Protein AF-A0A6J4U6I6-F1 (afdb_monomer_lite)

InterPro domains:
  IPR013321 Arc-type ribbon-helix-helix [G3DSA:1.10.1220.10] (2-82)

Structure (mmCIF, N/CA/C/O backbone):
data_AF-A0A6J4U6I6-F1
#
_entry.id   AF-A0A6J4U6I6-F1
#
loop_
_atom_site.group_PDB
_atom_site.id
_atom_site.type_symbol
_atom_site.label_atom_id
_atom_site.label_alt_id
_atom_site.label_comp_id
_atom_site.label_asym_id
_atom_site.label_entity_id
_atom_site.label_seq_id
_atom_site.pdbx_PDB_ins_code
_atom_site.Cartn_x
_atom_site.Cartn_y
_atom_site.Cartn_z
_atom_site.occupancy
_atom_site.B_iso_or_equiv
_atom_site.auth_seq_id
_atom_site.auth_comp_id
_atom_site.auth_asym_id
_atom_site.auth_atom_id
_atom_site.pdbx_PDB_model_num
ATOM 1 N N . MET A 1 1 ? -10.375 32.769 -1.063 1.00 47.41 1 MET A N 1
ATOM 2 C CA . M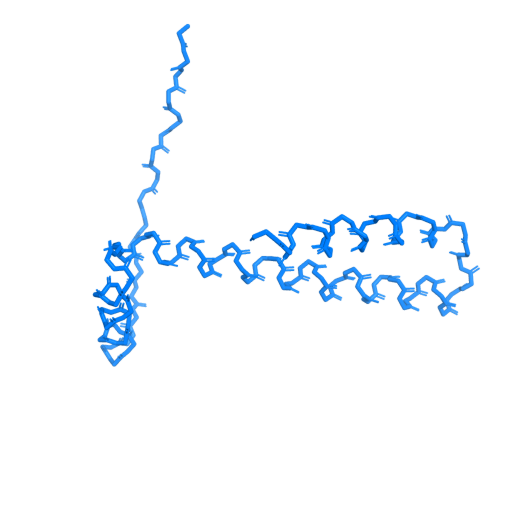ET A 1 1 ? -11.001 31.789 -0.148 1.00 47.41 1 MET A CA 1
ATOM 3 C C . MET A 1 1 ? -10.818 30.413 -0.770 1.00 47.41 1 MET A C 1
ATOM 5 O O . MET A 1 1 ? -11.393 30.171 -1.821 1.00 47.41 1 MET A O 1
ATOM 9 N N . ALA A 1 2 ? -9.939 29.568 -0.226 1.00 44.78 2 ALA A N 1
ATOM 10 C CA . ALA A 1 2 ? -9.700 28.234 -0.778 1.00 44.78 2 ALA A CA 1
ATOM 11 C C . ALA A 1 2 ? -10.875 27.316 -0.404 1.00 44.78 2 ALA A C 1
ATOM 13 O O . ALA A 1 2 ? -11.116 27.065 0.775 1.00 44.78 2 ALA A O 1
ATOM 14 N N . SER A 1 3 ? -11.639 26.870 -1.402 1.00 55.06 3 SER A N 1
ATOM 15 C CA . SER A 1 3 ? -12.669 25.846 -1.226 1.00 55.06 3 SER A CA 1
ATOM 16 C C . SER A 1 3 ? -11.964 24.523 -0.934 1.00 55.06 3 SER A C 1
ATOM 18 O O . SER A 1 3 ? -11.229 24.012 -1.779 1.00 55.06 3 SER A O 1
ATOM 20 N N . ALA A 1 4 ? -12.112 24.002 0.284 1.00 58.12 4 ALA A N 1
ATOM 21 C CA . ALA A 1 4 ? -11.605 22.679 0.620 1.00 58.12 4 ALA A CA 1
ATOM 22 C C . ALA A 1 4 ? -12.322 21.652 -0.270 1.00 58.12 4 ALA A C 1
ATOM 24 O O . ALA A 1 4 ? -13.550 21.556 -0.240 1.00 58.12 4 ALA A O 1
ATOM 25 N N . ALA A 1 5 ? -11.560 20.920 -1.087 1.00 57.44 5 ALA A N 1
ATOM 26 C CA . ALA A 1 5 ? -12.103 19.899 -1.974 1.00 57.44 5 ALA A CA 1
ATOM 27 C C . ALA A 1 5 ? -12.974 18.897 -1.183 1.00 57.44 5 ALA A C 1
ATOM 29 O O . ALA A 1 5 ? -12.634 18.552 -0.045 1.00 57.44 5 ALA A O 1
ATOM 30 N N . PRO A 1 6 ? -14.096 18.421 -1.752 1.00 60.78 6 PRO A N 1
ATOM 31 C CA . PRO A 1 6 ? -15.022 17.550 -1.038 1.00 60.78 6 PRO A CA 1
ATOM 32 C C . PRO A 1 6 ? -14.337 16.239 -0.638 1.00 60.78 6 PRO A C 1
ATOM 34 O O . PRO A 1 6 ? -13.804 15.517 -1.483 1.00 60.78 6 PRO A O 1
ATOM 37 N N . ARG A 1 7 ? -14.380 15.912 0.659 1.00 70.62 7 ARG A N 1
ATOM 38 C CA . ARG A 1 7 ? -13.910 14.621 1.177 1.00 70.62 7 ARG A CA 1
ATOM 39 C C . ARG A 1 7 ? -14.835 13.522 0.660 1.00 70.62 7 ARG A C 1
ATOM 41 O O . ARG A 1 7 ? -15.986 13.430 1.078 1.00 70.62 7 ARG A O 1
ATOM 48 N N . ARG A 1 8 ? -14.339 12.708 -0.274 1.00 79.44 8 ARG A N 1
ATOM 49 C CA . ARG A 1 8 ? -15.036 11.505 -0.738 1.00 79.44 8 ARG A CA 1
ATOM 50 C C . ARG A 1 8 ? -14.773 10.373 0.247 1.00 79.44 8 ARG A C 1
ATOM 52 O O . ARG A 1 8 ? -13.621 10.028 0.490 1.00 79.44 8 ARG A O 1
ATOM 59 N N . THR A 1 9 ? -15.845 9.805 0.785 1.00 85.50 9 THR A N 1
ATOM 60 C CA . THR A 1 9 ? -15.797 8.603 1.621 1.00 85.50 9 THR A CA 1
ATOM 61 C C . THR A 1 9 ? -16.234 7.412 0.786 1.00 85.50 9 THR A C 1
ATOM 63 O O . THR A 1 9 ? -17.245 7.484 0.086 1.00 85.50 9 THR A O 1
ATOM 66 N N . TRP A 1 10 ? -15.481 6.320 0.868 1.00 86.44 10 TRP A N 1
ATOM 67 C CA . TRP A 1 10 ? -15.822 5.049 0.240 1.00 86.44 10 TRP A CA 1
ATOM 68 C C . TRP A 1 10 ? -15.996 3.977 1.308 1.00 86.44 10 TRP A C 1
ATOM 70 O O . TRP A 1 10 ? -15.279 3.965 2.307 1.00 86.44 10 TRP A O 1
ATOM 80 N N . THR A 1 11 ? -16.946 3.076 1.083 1.00 90.75 11 THR A N 1
ATOM 81 C CA . THR A 1 11 ? -17.145 1.882 1.904 1.00 90.75 11 THR A CA 1
ATOM 82 C C . THR A 1 11 ? -16.692 0.680 1.096 1.00 90.75 11 THR A C 1
ATOM 84 O O . THR A 1 11 ? -17.088 0.527 -0.057 1.00 90.75 11 THR A O 1
ATOM 87 N N . ILE A 1 12 ? -15.859 -0.158 1.703 1.00 87.19 12 ILE A N 1
ATOM 88 C CA . ILE A 1 12 ? -15.363 -1.393 1.102 1.00 87.19 12 ILE A CA 1
ATOM 89 C C . ILE A 1 12 ? -15.731 -2.568 2.001 1.00 87.19 12 ILE A C 1
ATOM 91 O O . ILE A 1 12 ? -15.755 -2.438 3.226 1.00 87.19 12 ILE A O 1
ATOM 95 N N . SER A 1 13 ? -16.018 -3.709 1.387 1.00 92.81 13 SER A N 1
ATOM 96 C CA . SER A 1 13 ? -16.212 -4.972 2.093 1.00 92.81 13 SER A CA 1
ATOM 97 C C . SER A 1 13 ? -14.923 -5.776 2.015 1.00 92.81 13 SER A C 1
ATOM 99 O O . SER A 1 13 ? -14.382 -5.969 0.929 1.00 92.81 13 SER A O 1
ATOM 101 N N . ILE A 1 14 ? -14.446 -6.234 3.167 1.00 91.94 14 ILE A N 1
ATOM 102 C CA . ILE A 1 14 ? -13.261 -7.083 3.301 1.00 91.94 14 ILE A CA 1
ATOM 103 C C . ILE A 1 14 ? -13.602 -8.298 4.176 1.00 91.94 14 ILE A C 1
ATOM 105 O O . ILE A 1 14 ? -14.553 -8.216 4.960 1.00 91.94 14 ILE A O 1
ATOM 109 N N . PRO A 1 15 ? -12.863 -9.414 4.055 1.00 96.94 15 PRO A N 1
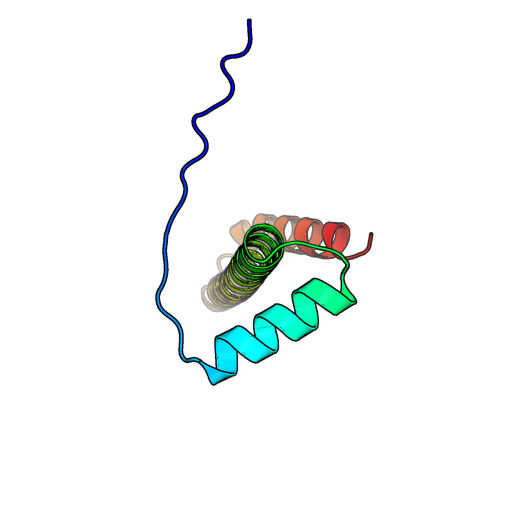ATOM 110 C CA . PRO A 1 15 ? -12.995 -10.548 4.967 1.00 96.94 15 PRO A CA 1
ATOM 111 C C . PRO A 1 15 ? -12.817 -10.126 6.431 1.00 96.94 15 PRO A C 1
ATOM 113 O O . PRO A 1 15 ? -12.048 -9.210 6.724 1.00 96.94 15 PRO A O 1
ATOM 116 N N . ALA A 1 16 ? -13.517 -10.799 7.348 1.00 94.12 16 ALA A N 1
ATOM 117 C CA . ALA A 1 16 ? -13.480 -10.466 8.773 1.00 94.12 16 ALA A CA 1
ATOM 118 C C . ALA A 1 16 ? -12.064 -10.590 9.360 1.00 94.12 16 ALA A C 1
ATOM 120 O O . ALA A 1 16 ? -11.625 -9.690 10.066 1.00 94.12 16 ALA A O 1
ATOM 121 N N . GLU A 1 17 ? -11.331 -11.639 8.981 1.00 94.81 17 GLU A N 1
ATOM 122 C CA . GLU A 1 17 ? -9.936 -11.860 9.390 1.00 94.81 17 GLU A CA 1
ATOM 123 C C . GLU A 1 17 ? -9.047 -10.663 9.014 1.00 94.81 17 GLU A C 1
ATOM 125 O O . GLU A 1 17 ? -8.295 -10.143 9.834 1.00 94.81 17 GLU A O 1
ATOM 130 N N . LEU A 1 18 ? -9.213 -10.144 7.794 1.00 92.88 18 LEU A N 1
ATOM 131 C CA . LEU A 1 18 ? -8.459 -8.985 7.321 1.00 92.88 18 LEU A CA 1
ATOM 132 C C . LEU A 1 18 ? -8.858 -7.697 8.057 1.00 92.88 18 LEU A C 1
ATOM 134 O O . LEU A 1 18 ? -8.022 -6.825 8.286 1.00 92.88 18 LEU A O 1
ATOM 138 N N . ALA A 1 19 ? -10.129 -7.555 8.441 1.00 93.06 19 ALA A N 1
ATOM 139 C CA . ALA A 1 19 ? -10.576 -6.414 9.237 1.00 93.06 19 ALA A CA 1
ATOM 140 C C . ALA A 1 19 ? -9.944 -6.410 10.639 1.00 93.06 19 ALA A C 1
ATOM 142 O O . ALA A 1 19 ? -9.595 -5.340 11.140 1.00 93.06 19 ALA A O 1
ATOM 143 N N . GLU A 1 20 ? -9.764 -7.585 11.247 1.00 94.62 20 GLU A N 1
ATOM 144 C CA . GLU A 1 20 ? -9.088 -7.730 12.540 1.00 94.62 20 GLU A CA 1
ATOM 145 C C . GLU A 1 20 ? -7.597 -7.383 12.451 1.00 94.62 20 GLU A C 1
ATOM 147 O O . GLU A 1 20 ? -7.080 -6.673 13.317 1.00 94.62 20 GLU A O 1
ATOM 152 N N . GLU A 1 21 ? -6.915 -7.808 11.385 1.00 93.12 21 GLU A N 1
ATOM 153 C CA . GLU A 1 21 ? -5.521 -7.426 11.133 1.00 93.12 21 GLU A CA 1
ATOM 154 C C . GLU A 1 21 ? -5.372 -5.907 10.977 1.00 93.12 21 GLU A C 1
ATOM 156 O O . GLU A 1 21 ? -4.550 -5.287 11.659 1.00 93.12 21 GLU A O 1
ATOM 161 N N . VAL A 1 22 ? -6.227 -5.291 10.152 1.00 91.81 22 VAL A N 1
ATOM 162 C CA . VAL A 1 22 ? -6.284 -3.833 9.970 1.00 91.81 22 VAL A CA 1
ATOM 163 C C . VAL A 1 22 ? -6.498 -3.121 11.308 1.00 91.81 22 VAL A C 1
ATOM 165 O O . VAL A 1 22 ? -5.835 -2.122 11.585 1.00 91.81 22 VAL A O 1
ATOM 168 N N . ASP A 1 23 ? -7.377 -3.631 12.171 1.00 93.44 23 ASP A N 1
ATOM 169 C CA . ASP A 1 23 ? -7.593 -3.067 13.506 1.00 93.44 23 ASP A CA 1
ATOM 170 C C . ASP A 1 23 ? -6.375 -3.194 14.420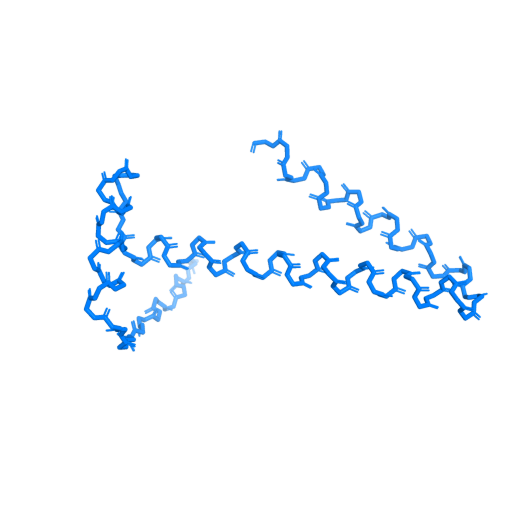 1.00 93.44 23 ASP A C 1
ATOM 172 O O . ASP A 1 23 ? -6.097 -2.282 15.205 1.00 93.44 23 ASP A O 1
ATOM 176 N N . GLY A 1 24 ? -5.643 -4.304 14.331 1.00 92.62 24 GLY A N 1
ATOM 177 C CA . GLY A 1 24 ? -4.381 -4.489 15.040 1.00 92.62 24 GLY A CA 1
ATOM 178 C C . GLY A 1 24 ? -3.360 -3.417 14.660 1.00 92.62 24 GLY A C 1
ATOM 179 O O . GLY A 1 24 ? -2.746 -2.803 15.535 1.00 92.62 24 GLY A O 1
ATOM 180 N N . TRP A 1 25 ? -3.237 -3.128 13.365 1.00 90.88 25 TRP A N 1
ATOM 181 C CA . TRP A 1 25 ? -2.283 -2.149 12.841 1.00 90.88 25 TRP A CA 1
ATOM 182 C C . TRP A 1 25 ? -2.692 -0.721 13.195 1.00 90.88 25 TRP A C 1
ATOM 184 O O . TRP A 1 25 ? -1.874 0.065 13.669 1.00 90.88 25 TRP A O 1
ATOM 194 N N . VAL A 1 26 ? -3.98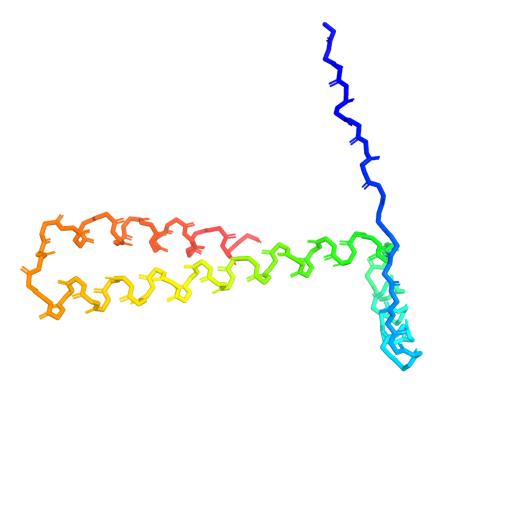5 -0.409 13.082 1.00 93.50 26 VAL A N 1
ATOM 195 C CA . VAL A 1 26 ? -4.551 0.877 13.511 1.00 93.50 26 VAL A CA 1
ATOM 196 C C . VAL A 1 26 ? -4.248 1.163 14.985 1.00 93.50 26 VAL A C 1
ATOM 198 O O . VAL A 1 26 ? -3.903 2.296 15.325 1.00 93.50 26 VAL A O 1
ATOM 201 N N . LYS A 1 27 ? -4.346 0.151 15.858 1.00 91.00 27 LYS A N 1
ATOM 202 C CA . LYS A 1 27 ? -3.991 0.279 17.281 1.00 91.00 27 LYS A CA 1
ATOM 203 C C . LYS A 1 27 ? -2.495 0.502 17.481 1.00 91.00 27 LYS A C 1
ATOM 205 O O . LYS A 1 27 ? -2.125 1.366 18.271 1.00 91.00 27 LYS A O 1
ATOM 210 N N . HIS A 1 28 ? -1.657 -0.265 16.786 1.00 90.50 28 HIS A N 1
ATOM 211 C CA . HIS A 1 28 ? -0.201 -0.166 16.889 1.00 90.50 28 HIS A CA 1
ATOM 212 C C . HIS A 1 28 ? 0.311 1.221 16.468 1.00 90.50 28 HIS A C 1
ATOM 214 O O . HIS A 1 28 ? 1.111 1.829 17.173 1.00 90.50 28 HIS A O 1
ATOM 220 N N . GLU A 1 29 ? -0.205 1.754 15.363 1.00 86.44 29 GLU A N 1
ATOM 221 C CA . GLU A 1 29 ? 0.211 3.044 14.799 1.00 86.44 29 GLU A CA 1
ATOM 222 C C . GLU A 1 29 ? -0.542 4.252 15.383 1.00 86.44 29 GLU A C 1
ATOM 224 O O . GLU A 1 29 ? -0.304 5.383 14.967 1.00 86.44 29 GLU A O 1
ATOM 229 N N . GLN A 1 30 ? -1.462 4.035 16.334 1.00 87.69 30 GLN A N 1
ATOM 230 C CA . GLN A 1 30 ? -2.331 5.076 16.908 1.00 87.69 30 GLN A CA 1
ATOM 231 C C . GLN A 1 30 ? -3.044 5.919 15.830 1.00 87.69 30 GLN A C 1
ATOM 233 O O . GLN A 1 30 ? -3.161 7.141 15.933 1.00 87.69 30 GLN A O 1
ATOM 238 N N . SER A 1 31 ? -3.518 5.252 14.777 1.00 89.69 31 SER A N 1
ATOM 239 C CA . SER A 1 31 ? -4.080 5.883 13.578 1.00 89.69 31 SER A CA 1
ATOM 240 C C . SER A 1 31 ? -5.580 5.581 13.434 1.00 89.69 31 SER A C 1
ATOM 242 O O . SER A 1 31 ? -6.257 5.222 14.397 1.00 89.69 31 SER A O 1
ATOM 244 N N . ASN A 1 32 ? -6.147 5.746 12.236 1.00 91.50 32 ASN A N 1
ATOM 245 C CA . ASN A 1 32 ? -7.488 5.265 11.891 1.00 91.50 32 ASN A CA 1
ATOM 246 C C . ASN A 1 32 ? -7.455 4.416 10.612 1.00 91.50 32 ASN A C 1
ATOM 248 O O . ASN A 1 32 ? -6.550 4.556 9.791 1.00 91.50 32 ASN A O 1
ATOM 252 N N . ARG A 1 33 ? -8.474 3.564 10.418 1.00 90.81 33 ARG A N 1
ATOM 253 C CA . ARG A 1 33 ? -8.554 2.646 9.265 1.00 90.81 33 ARG A CA 1
ATOM 254 C C . ARG A 1 33 ? -8.384 3.362 7.923 1.00 90.81 33 ARG A C 1
ATOM 256 O O . ARG A 1 33 ? -7.663 2.878 7.061 1.00 90.81 33 ARG A O 1
ATOM 263 N N . SER A 1 34 ? -9.018 4.521 7.745 1.00 90.44 34 SER A N 1
ATOM 264 C CA . SER A 1 34 ? -8.940 5.281 6.492 1.00 90.44 34 SER A CA 1
ATOM 265 C C . SER A 1 34 ? -7.541 5.840 6.232 1.00 90.44 34 SER A C 1
ATOM 267 O O . SER A 1 34 ? -7.101 5.850 5.087 1.00 90.44 34 SER A O 1
ATOM 269 N N . ALA A 1 35 ? -6.840 6.294 7.273 1.00 87.56 35 ALA A N 1
ATOM 270 C CA . ALA A 1 35 ? -5.466 6.774 7.174 1.00 87.56 35 ALA A CA 1
ATOM 271 C C . ALA A 1 35 ? -4.500 5.629 6.841 1.00 87.56 35 ALA A C 1
ATOM 273 O O . ALA A 1 35 ? -3.677 5.781 5.942 1.00 87.56 35 ALA A O 1
ATOM 274 N N . LEU A 1 36 ? -4.667 4.468 7.482 1.00 90.38 36 LEU A N 1
ATOM 275 C CA . LEU A 1 36 ? -3.880 3.274 7.175 1.00 90.38 36 LEU A CA 1
ATOM 276 C C . LEU A 1 36 ? -4.090 2.823 5.721 1.00 90.38 36 LEU A C 1
ATOM 278 O O . LEU A 1 36 ? -3.132 2.655 4.972 1.00 90.38 36 LEU A O 1
ATOM 282 N N . VAL A 1 37 ? -5.348 2.703 5.282 1.00 89.81 37 VAL A N 1
ATOM 283 C CA . VAL A 1 37 ? -5.678 2.329 3.895 1.00 89.81 37 VAL A CA 1
ATOM 284 C C . VAL A 1 37 ? -5.132 3.353 2.897 1.00 89.81 37 VAL A C 1
ATOM 286 O O . VAL A 1 37 ? -4.634 2.969 1.841 1.00 89.81 37 VAL A O 1
ATOM 289 N N . ALA A 1 38 ? -5.179 4.650 3.212 1.00 88.00 38 ALA A N 1
ATOM 290 C CA . ALA A 1 38 ? -4.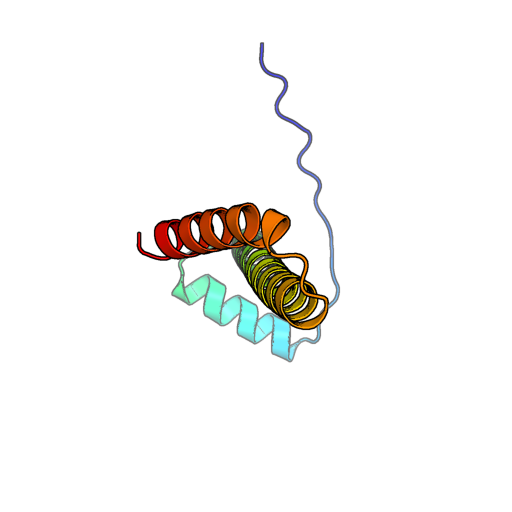585 5.677 2.360 1.00 88.00 38 ALA A CA 1
ATOM 291 C C . ALA A 1 38 ? -3.061 5.514 2.232 1.00 88.00 38 ALA A C 1
ATOM 293 O O . ALA A 1 38 ? -2.541 5.642 1.124 1.00 88.00 38 ALA A O 1
ATOM 294 N N . GLY A 1 39 ? -2.368 5.188 3.328 1.00 87.06 39 GLY A N 1
ATOM 295 C CA . GLY A 1 39 ? -0.935 4.888 3.327 1.00 87.06 39 GLY A CA 1
ATOM 296 C C . GLY A 1 39 ? -0.603 3.674 2.459 1.00 87.06 39 GLY A C 1
ATOM 297 O O . GLY A 1 39 ? 0.232 3.773 1.565 1.00 87.06 39 GLY A O 1
ATOM 298 N N . ILE A 1 40 ? -1.338 2.572 2.628 1.00 88.38 40 ILE A N 1
ATOM 299 C CA . ILE A 1 40 ? -1.174 1.352 1.819 1.00 88.38 40 ILE A CA 1
ATOM 300 C C . ILE A 1 40 ? -1.383 1.646 0.326 1.00 88.38 40 ILE A C 1
ATOM 302 O O . ILE A 1 40 ? -0.612 1.192 -0.515 1.00 88.38 40 ILE A O 1
ATOM 306 N N . LEU A 1 41 ? -2.406 2.429 -0.026 1.00 87.56 41 LEU A N 1
ATOM 307 C CA . LEU A 1 41 ? -2.666 2.799 -1.419 1.00 87.56 41 LEU A CA 1
ATOM 308 C C . LEU A 1 41 ? -1.577 3.702 -2.006 1.00 87.56 41 LEU A C 1
ATOM 310 O O . LEU A 1 41 ? -1.287 3.602 -3.199 1.00 87.56 41 LEU A O 1
ATOM 314 N N . ALA A 1 42 ? -1.005 4.602 -1.205 1.00 85.19 42 ALA A N 1
ATOM 315 C CA . ALA A 1 42 ? 0.113 5.433 -1.633 1.00 85.19 42 ALA A CA 1
ATOM 316 C C . ALA A 1 42 ? 1.362 4.578 -1.887 1.00 85.19 42 ALA A C 1
ATOM 318 O O . ALA A 1 42 ? 1.999 4.728 -2.930 1.00 85.19 42 ALA A O 1
ATOM 319 N N . GLU A 1 43 ? 1.643 3.635 -0.991 1.00 88.50 43 GLU A N 1
ATOM 320 C CA . GLU A 1 43 ? 2.772 2.714 -1.098 1.00 88.50 43 GLU A CA 1
ATOM 321 C C . GLU A 1 43 ? 2.648 1.793 -2.316 1.00 88.50 43 GLU A C 1
ATOM 323 O O . GLU A 1 43 ? 3.567 1.688 -3.124 1.00 88.50 43 GLU A O 1
ATOM 328 N N . GLU A 1 44 ? 1.477 1.191 -2.522 1.00 88.81 44 GLU A N 1
ATOM 329 C CA . GLU A 1 44 ? 1.219 0.329 -3.678 1.00 88.81 44 GLU A CA 1
ATOM 330 C C . GLU A 1 44 ? 1.333 1.105 -5.001 1.00 88.81 44 GLU A C 1
ATOM 332 O O . GLU A 1 44 ? 1.846 0.585 -5.993 1.00 88.81 44 GLU A O 1
ATOM 337 N N . ARG A 1 45 ? 0.902 2.376 -5.035 1.00 84.62 45 ARG A N 1
ATOM 338 C CA . ARG A 1 45 ? 1.118 3.245 -6.204 1.00 84.62 45 ARG A CA 1
ATOM 339 C C . ARG A 1 45 ? 2.598 3.509 -6.448 1.00 84.62 45 ARG A C 1
ATOM 341 O O . ARG A 1 45 ? 3.016 3.437 -7.601 1.00 84.62 45 ARG A O 1
ATOM 348 N N . ARG A 1 46 ? 3.371 3.798 -5.396 1.00 84.19 46 ARG A N 1
ATOM 349 C CA . ARG A 1 46 ? 4.823 4.002 -5.491 1.00 84.19 46 ARG A CA 1
ATOM 350 C C . ARG A 1 46 ? 5.507 2.754 -6.041 1.00 84.19 46 ARG A C 1
ATOM 352 O O . ARG A 1 46 ? 6.202 2.843 -7.045 1.00 84.19 46 ARG A O 1
ATOM 359 N N . ARG A 1 47 ? 5.210 1.586 -5.471 1.00 84.62 47 ARG A N 1
ATOM 360 C CA . ARG A 1 47 ? 5.777 0.306 -5.904 1.00 84.62 47 ARG A CA 1
ATOM 361 C C . ARG A 1 47 ? 5.463 -0.014 -7.366 1.00 84.62 47 ARG A C 1
ATOM 363 O O . ARG A 1 47 ? 6.331 -0.463 -8.105 1.00 84.62 47 ARG A O 1
ATOM 370 N N . ARG A 1 48 ? 4.224 0.219 -7.812 1.00 84.00 48 ARG A N 1
ATOM 371 C CA . ARG A 1 48 ? 3.854 0.029 -9.226 1.00 84.00 48 ARG A CA 1
ATOM 372 C C . ARG A 1 48 ? 4.585 0.991 -10.147 1.00 84.00 48 ARG A C 1
ATOM 374 O O . ARG A 1 48 ? 4.988 0.587 -11.230 1.00 84.00 48 ARG A O 1
ATOM 381 N N . PHE A 1 49 ? 4.737 2.240 -9.719 1.00 80.50 49 PHE A N 1
ATOM 382 C CA . PHE A 1 49 ? 5.482 3.237 -10.473 1.00 80.50 49 PHE A CA 1
ATOM 383 C C . PHE A 1 49 ? 6.958 2.843 -10.610 1.00 80.50 49 PHE A C 1
ATOM 385 O O . PHE A 1 49 ? 7.484 2.885 -11.713 1.00 80.50 49 PHE A O 1
ATOM 392 N N . GLU A 1 50 ? 7.594 2.375 -9.535 1.00 81.19 50 GLU A N 1
ATOM 393 C CA . GLU A 1 50 ? 8.969 1.855 -9.555 1.00 81.19 50 GLU A CA 1
ATOM 394 C C . GLU A 1 50 ? 9.138 0.672 -10.513 1.00 81.19 50 GLU A C 1
ATOM 396 O O . GLU A 1 50 ? 10.053 0.675 -11.333 1.00 81.19 50 GLU A O 1
ATOM 401 N N . ILE A 1 51 ? 8.233 -0.313 -10.451 1.00 85.62 51 ILE A N 1
ATOM 402 C CA . ILE A 1 51 ? 8.263 -1.478 -11.347 1.00 85.62 51 ILE A CA 1
ATOM 403 C C . ILE A 1 51 ? 8.111 -1.044 -12.807 1.00 85.62 51 ILE A C 1
ATOM 405 O O . ILE A 1 51 ? 8.844 -1.536 -13.661 1.00 85.62 51 ILE A O 1
ATOM 409 N N . GLN A 1 52 ? 7.184 -0.124 -13.093 1.00 81.81 52 GLN A N 1
ATOM 410 C CA . GLN A 1 52 ? 6.995 0.399 -14.445 1.00 81.81 52 GLN A CA 1
ATOM 411 C C . GLN A 1 52 ? 8.254 1.117 -14.934 1.00 81.81 52 GLN A C 1
ATOM 413 O O . GLN A 1 52 ? 8.711 0.868 -16.040 1.00 81.81 52 GLN A O 1
ATOM 418 N N . LEU A 1 53 ? 8.856 1.950 -14.088 1.00 81.12 53 LEU A N 1
ATOM 419 C CA . LEU A 1 53 ? 10.052 2.708 -14.433 1.00 81.12 53 LEU A CA 1
ATOM 420 C C . LEU A 1 53 ? 11.259 1.792 -14.708 1.00 81.12 53 LEU A C 1
ATOM 422 O O . LEU A 1 53 ? 12.057 2.066 -15.600 1.00 81.12 53 LEU A O 1
ATOM 426 N N . GLU A 1 54 ? 11.403 0.699 -13.951 1.00 82.12 54 GLU A N 1
ATOM 427 C CA . GLU A 1 54 ? 12.438 -0.311 -14.204 1.00 82.12 54 GLU A CA 1
ATOM 428 C C . GLU A 1 54 ? 12.193 -1.060 -15.523 1.00 82.12 54 GLU A C 1
ATOM 430 O O . GLU A 1 54 ? 13.143 -1.325 -16.263 1.00 82.12 54 GLU A O 1
ATOM 435 N N . GLN A 1 55 ? 10.933 -1.393 -15.825 1.00 81.44 55 GLN A N 1
ATOM 436 C CA . GLN A 1 55 ? 10.553 -2.025 -17.091 1.00 81.44 55 GLN A CA 1
ATOM 437 C C . GLN A 1 55 ? 10.848 -1.104 -18.274 1.00 81.44 55 GLN A C 1
ATOM 439 O O . GLN A 1 55 ? 11.575 -1.508 -19.175 1.00 81.44 55 GLN A O 1
ATOM 444 N N . ASP A 1 56 ? 10.399 0.147 -18.213 1.00 78.62 56 ASP A N 1
ATOM 445 C CA . ASP A 1 56 ? 10.614 1.133 -19.272 1.00 78.62 56 ASP A CA 1
ATOM 446 C C . ASP A 1 56 ? 12.113 1.383 -19.514 1.00 78.62 56 ASP A C 1
ATOM 448 O O . ASP A 1 56 ? 12.568 1.454 -20.655 1.00 78.62 56 ASP A O 1
ATOM 452 N N . TYR A 1 57 ? 12.915 1.451 -18.442 1.00 75.75 57 TYR A N 1
ATOM 453 C CA . TYR A 1 57 ? 14.372 1.559 -18.546 1.00 75.75 57 TYR A CA 1
ATOM 454 C C . TYR A 1 57 ? 14.994 0.337 -19.235 1.00 75.75 57 TYR A C 1
ATOM 456 O O . TYR A 1 57 ? 15.883 0.472 -20.080 1.00 75.75 57 TYR A O 1
ATOM 464 N N . ARG A 1 58 ? 14.548 -0.870 -18.868 1.00 80.25 58 ARG A N 1
ATOM 465 C CA . ARG A 1 58 ? 15.043 -2.120 -19.453 1.00 80.25 58 ARG A CA 1
ATOM 466 C C . ARG A 1 58 ? 14.699 -2.213 -20.937 1.00 80.25 58 ARG A C 1
ATOM 468 O O . ARG A 1 58 ? 15.559 -2.624 -21.713 1.00 80.25 58 ARG A O 1
ATOM 475 N N . ASP A 1 59 ? 13.495 -1.801 -21.312 1.00 80.50 59 ASP A N 1
ATOM 476 C CA . ASP A 1 59 ? 13.024 -1.803 -22.694 1.00 80.50 59 ASP A CA 1
ATOM 477 C C . ASP A 1 59 ? 13.792 -0.766 -23.531 1.00 80.50 59 ASP A C 1
ATOM 479 O O . ASP A 1 59 ? 14.342 -1.109 -24.575 1.00 80.50 59 ASP A O 1
ATOM 483 N N . ALA A 1 60 ? 13.984 0.459 -23.023 1.00 73.94 60 ALA A N 1
ATOM 484 C CA . ALA A 1 60 ? 14.791 1.488 -23.691 1.00 73.94 60 ALA A CA 1
ATOM 485 C C . ALA A 1 60 ? 16.256 1.056 -23.910 1.00 73.94 60 ALA A C 1
ATOM 487 O O . ALA A 1 60 ? 16.845 1.328 -24.961 1.00 73.94 60 ALA A O 1
ATOM 488 N N . MET A 1 61 ? 16.841 0.342 -22.939 1.00 72.81 61 MET A N 1
ATOM 489 C CA . MET A 1 61 ? 18.177 -0.256 -23.056 1.00 72.81 61 MET A CA 1
ATOM 490 C C . MET A 1 61 ? 18.228 -1.395 -24.083 1.00 72.81 61 MET A C 1
ATOM 492 O O . MET A 1 61 ? 19.234 -1.539 -24.779 1.00 72.81 61 MET A O 1
ATOM 496 N N . ALA A 1 62 ? 17.176 -2.213 -24.169 1.00 78.06 62 ALA A N 1
ATOM 497 C CA . ALA A 1 62 ? 17.098 -3.339 -25.098 1.00 78.06 62 ALA A CA 1
ATOM 498 C C . ALA A 1 62 ? 16.896 -2.881 -26.552 1.00 78.06 62 ALA A C 1
ATOM 500 O O . ALA A 1 62 ? 17.525 -3.433 -27.456 1.00 78.06 62 ALA A O 1
ATOM 501 N N . ASP A 1 63 ? 16.090 -1.840 -26.761 1.00 75.06 63 ASP A N 1
ATOM 502 C CA . ASP A 1 63 ? 15.774 -1.287 -28.082 1.00 75.06 63 ASP A CA 1
ATOM 503 C C . ASP A 1 63 ? 16.840 -0.296 -28.596 1.00 75.06 63 ASP A C 1
ATOM 505 O O . ASP A 1 63 ? 16.789 0.157 -29.741 1.00 75.06 63 ASP A O 1
ATOM 509 N N . GLY A 1 64 ? 17.854 0.020 -27.780 1.00 61.62 64 GLY A N 1
ATOM 510 C CA . GLY A 1 64 ? 18.959 0.907 -28.156 1.00 61.62 64 GLY A CA 1
ATOM 511 C C . GLY A 1 64 ? 18.574 2.390 -28.221 1.00 61.62 64 GLY A C 1
ATOM 512 O O . GLY A 1 64 ? 19.266 3.179 -28.869 1.00 61.62 64 GLY A O 1
ATOM 513 N N . HIS A 1 65 ? 17.498 2.787 -27.540 1.00 59.88 65 HIS A N 1
ATOM 514 C CA . HIS A 1 65 ? 17.037 4.172 -27.434 1.00 59.88 65 HIS A CA 1
ATOM 515 C C . HIS A 1 65 ? 17.791 4.913 -26.316 1.00 59.88 65 HIS A C 1
ATOM 517 O O . HIS A 1 65 ? 17.238 5.262 -25.275 1.00 59.88 65 HIS A O 1
ATOM 523 N N . PHE A 1 66 ? 19.092 5.149 -26.527 1.00 58.19 66 PHE A N 1
ATOM 524 C CA . PHE A 1 66 ? 19.979 5.721 -25.504 1.00 58.19 66 PHE A CA 1
ATOM 525 C C . PHE A 1 66 ? 19.660 7.174 -25.111 1.00 58.19 66 PHE A C 1
ATOM 527 O O . PHE A 1 66 ? 20.028 7.598 -24.015 1.00 58.19 66 PHE A O 1
ATOM 534 N N . ASP A 1 67 ? 18.951 7.917 -25.962 1.00 60.66 67 ASP A N 1
ATOM 535 C CA . ASP A 1 67 ? 18.554 9.303 -25.688 1.00 60.66 67 ASP A CA 1
ATOM 536 C C . ASP A 1 67 ? 17.458 9.408 -24.604 1.00 60.66 67 ASP A C 1
ATOM 538 O O . ASP A 1 67 ? 17.422 10.393 -23.865 1.00 60.66 67 ASP A O 1
ATOM 542 N N . ASP A 1 68 ? 16.626 8.374 -24.420 1.00 56.44 68 ASP A N 1
ATOM 543 C CA . ASP A 1 68 ? 15.557 8.355 -23.405 1.00 56.44 68 ASP A CA 1
ATOM 544 C C . ASP A 1 68 ? 16.060 7.922 -22.013 1.00 56.44 68 ASP A C 1
ATOM 546 O O . ASP A 1 68 ? 15.451 8.226 -20.986 1.00 56.44 68 ASP A O 1
ATOM 550 N N . ILE A 1 69 ? 17.229 7.276 -21.944 1.00 55.16 69 ILE A N 1
ATOM 551 C CA . ILE A 1 69 ? 17.843 6.766 -20.705 1.00 55.16 69 ILE A CA 1
ATOM 552 C C . ILE A 1 69 ? 18.133 7.895 -19.706 1.00 55.16 69 ILE A C 1
ATOM 554 O O . ILE A 1 69 ? 17.983 7.715 -18.494 1.00 55.16 69 ILE A O 1
ATOM 558 N N . GLY A 1 70 ? 18.505 9.081 -20.201 1.00 57.66 70 GLY A N 1
ATOM 559 C CA . GLY A 1 70 ? 18.779 10.252 -19.364 1.00 57.66 70 GLY A CA 1
ATOM 560 C C . GLY A 1 70 ? 17.571 10.705 -18.534 1.00 57.66 70 GLY A C 1
ATOM 561 O O . GLY A 1 70 ? 17.745 11.196 -17.418 1.00 57.66 70 GLY A O 1
ATOM 562 N N . PHE A 1 71 ? 16.350 10.487 -19.032 1.00 59.59 71 PHE A N 1
ATOM 563 C CA . PHE A 1 71 ? 15.113 10.792 -18.314 1.00 59.59 71 PHE A CA 1
ATOM 564 C C . PHE A 1 71 ? 14.844 9.780 -17.186 1.00 59.59 71 PHE A C 1
ATOM 566 O O . PHE A 1 71 ? 14.496 10.167 -16.068 1.00 59.59 71 PHE A O 1
ATOM 573 N N . TYR A 1 72 ? 15.087 8.489 -17.434 1.00 56.72 72 TYR A N 1
ATOM 574 C CA . TYR A 1 72 ? 14.846 7.420 -16.458 1.00 56.72 72 TYR A CA 1
ATOM 575 C C . TYR A 1 72 ? 15.823 7.438 -15.278 1.00 56.72 72 TYR A C 1
ATOM 577 O O . TYR A 1 72 ? 15.408 7.198 -14.145 1.00 56.72 72 TYR A O 1
ATOM 585 N N . VAL A 1 73 ? 17.096 7.784 -15.500 1.00 57.84 73 VAL A N 1
ATOM 586 C CA . VAL A 1 73 ? 18.091 7.909 -14.415 1.00 57.84 73 VAL A CA 1
ATOM 587 C C . VAL A 1 73 ? 17.722 9.043 -13.450 1.00 57.84 73 VAL A C 1
ATOM 589 O O . VAL A 1 73 ? 17.837 8.885 -12.234 1.00 57.84 73 VAL A O 1
ATOM 592 N N . ALA A 1 74 ? 17.224 10.170 -13.969 1.00 59.78 74 ALA A N 1
ATOM 593 C CA . ALA A 1 74 ? 16.756 11.280 -13.140 1.00 59.78 74 ALA A CA 1
ATOM 594 C C . ALA A 1 74 ? 15.480 10.917 -12.355 1.00 59.78 74 ALA A C 1
ATOM 596 O O . ALA A 1 74 ? 15.384 11.223 -11.166 1.00 59.78 74 ALA A O 1
ATOM 597 N N . ALA A 1 75 ? 14.539 10.207 -12.986 1.00 60.12 75 ALA A N 1
ATOM 598 C CA . ALA A 1 75 ? 13.320 9.735 -12.330 1.00 60.12 75 ALA A CA 1
ATOM 599 C C . ALA A 1 75 ? 13.601 8.678 -11.243 1.00 60.12 75 ALA A C 1
ATOM 601 O O . ALA A 1 75 ? 13.012 8.739 -10.165 1.00 60.12 75 ALA A O 1
ATOM 602 N N . GLN A 1 76 ? 14.546 7.754 -11.470 1.00 54.78 76 GLN A N 1
ATOM 603 C CA . GLN A 1 76 ? 14.995 6.798 -10.448 1.00 54.78 76 GLN A CA 1
ATOM 604 C C . GLN A 1 76 ? 15.663 7.507 -9.263 1.00 54.78 76 GLN A C 1
ATOM 606 O O . GLN A 1 76 ? 15.399 7.158 -8.112 1.00 54.78 76 GLN A O 1
ATOM 611 N N . ALA A 1 77 ? 16.484 8.531 -9.516 1.00 55.97 77 ALA A N 1
ATOM 612 C CA . ALA A 1 77 ? 17.135 9.298 -8.456 1.00 55.97 77 ALA A CA 1
ATOM 613 C C . ALA A 1 77 ? 16.129 10.061 -7.571 1.00 55.97 77 ALA A C 1
ATOM 615 O O . ALA A 1 77 ? 16.310 10.116 -6.355 1.00 55.97 77 ALA A O 1
ATOM 616 N N . GLU A 1 78 ? 15.047 10.606 -8.139 1.00 54.75 78 GLU A N 1
ATOM 617 C CA . GLU A 1 78 ? 14.002 11.292 -7.362 1.00 54.75 78 GLU A CA 1
ATOM 618 C C . GLU A 1 78 ? 13.215 10.326 -6.456 1.00 54.75 78 GLU A C 1
ATOM 620 O O . GLU A 1 78 ? 12.877 10.672 -5.320 1.00 54.75 78 GLU A O 1
ATOM 625 N N . VAL A 1 79 ? 12.969 9.096 -6.920 1.00 56.00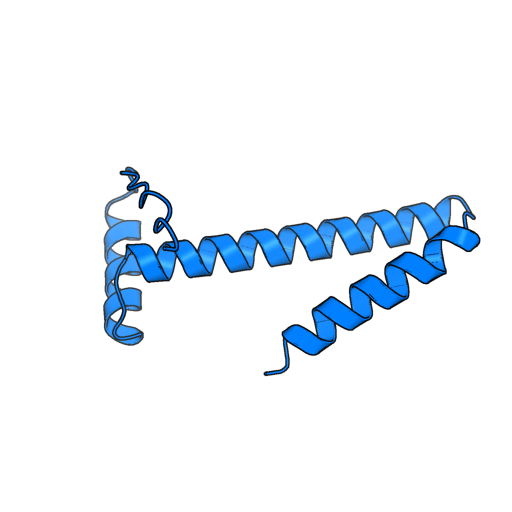 79 VAL A N 1
ATOM 626 C CA . VAL A 1 79 ? 12.296 8.054 -6.130 1.00 56.00 79 VAL A CA 1
ATOM 627 C C . VAL A 1 79 ? 13.174 7.576 -4.968 1.00 56.00 79 VAL A C 1
ATOM 629 O O . VAL A 1 79 ? 12.688 7.475 -3.841 1.00 56.00 79 VAL A O 1
ATOM 632 N N . VAL A 1 80 ? 14.473 7.361 -5.206 1.00 53.28 80 VAL A N 1
ATOM 633 C CA . VAL A 1 80 ? 15.428 6.935 -4.167 1.00 53.28 80 VAL A CA 1
ATOM 634 C C . VAL A 1 80 ? 15.594 8.004 -3.082 1.00 53.28 80 VAL A C 1
ATOM 636 O O . VAL A 1 80 ? 15.595 7.673 -1.900 1.00 53.28 80 VAL A O 1
ATOM 639 N N . LEU A 1 81 ? 15.667 9.287 -3.453 1.00 46.66 81 LEU A N 1
ATOM 640 C CA . LEU A 1 81 ? 15.877 10.377 -2.492 1.00 46.66 81 LEU A CA 1
ATOM 641 C C . LEU A 1 81 ? 14.655 10.664 -1.601 1.00 46.66 81 LEU A C 1
ATOM 643 O O . LEU A 1 81 ? 14.825 11.140 -0.482 1.00 46.66 81 LEU A O 1
ATOM 647 N N . ARG A 1 82 ? 13.430 10.356 -2.051 1.00 51.91 82 ARG A N 1
ATOM 648 C CA . ARG A 1 82 ? 12.208 10.482 -1.228 1.00 51.91 82 ARG A CA 1
ATOM 649 C C . ARG A 1 82 ? 11.933 9.283 -0.315 1.00 51.91 82 ARG A C 1
ATOM 651 O O . ARG A 1 82 ? 11.030 9.369 0.511 1.00 51.91 82 ARG A O 1
ATOM 658 N N . GLY A 1 83 ? 12.654 8.173 -0.471 1.00 40.03 83 GLY A N 1
ATOM 659 C CA . GLY A 1 83 ? 12.537 6.989 0.390 1.00 40.03 83 GLY A CA 1
ATOM 660 C C . GLY A 1 83 ? 13.465 6.995 1.611 1.00 40.03 83 GLY A C 1
ATOM 661 O O . GLY A 1 83 ? 13.402 6.065 2.409 1.00 40.03 83 GLY A O 1
ATOM 662 N N . THR A 1 84 ? 14.330 8.006 1.738 1.00 41.38 84 THR A N 1
ATOM 663 C CA . THR A 1 84 ? 15.392 8.109 2.759 1.00 41.38 84 THR A CA 1
ATOM 664 C C . THR A 1 84 ? 15.138 9.136 3.874 1.00 41.38 84 THR A C 1
ATOM 666 O O . THR A 1 84 ? 16.068 9.415 4.629 1.00 41.38 84 THR A O 1
ATOM 669 N N . ASP A 1 85 ? 13.919 9.670 3.997 1.00 41.81 85 ASP A N 1
ATOM 670 C CA . ASP A 1 85 ? 13.500 10.568 5.095 1.00 41.81 85 ASP A CA 1
ATOM 671 C C . ASP A 1 85 ? 12.519 9.864 6.049 1.00 41.81 85 ASP A C 1
ATOM 673 O O . ASP A 1 85 ? 11.571 9.216 5.539 1.00 41.81 85 ASP A O 1
#

Organism: NCBI:txid1645740

Foldseek 3Di:
DDDDPDDDDDDDDDDPVVVVVLVVVCVVVVHDSVVVVVVVVVVVVLVVVVVVLVVVLVVCVVVVVVVCNVVSVVVVVVSVVVVPD

Radius of gyration: 18.89 Å; chains: 1; bounding box: 37×44×45 Å

Secondary structure (DSSP, 8-state):
---PPP---------HHHHHHHHHHHHHTT--HHHHHHHHHHHHHHHHHHHHHHHHHHHHHHTT-HHHHHHHHHHHHHHHHHT--

pLDDT: mean 75.95, std 16.29, range [40.03, 96.94]

Sequence (85 aa):
MASAAPRRTWTISIPAELAEEVDGWVKHEQSNRSALVAGILAEERRRRFEIQLEQDYRDAMADGHFDDIGFYVAAQAEVVLRGTD